Protein AF-U4QP00-F1 (afdb_monomer)

Mean predicted aligned error: 7.12 Å

Radius of gyration: 18.38 Å; Cα contacts (8 Å, |Δi|>4): 288; chains: 1; bounding box: 51×32×49 Å

Secondary structure (DSSP, 8-state):
-EEEE-SSTT-SEEEEEE--GGGSS-HHHHHTGGGS-HHHHHHHHTT-EE--SEE-TTS-SEEE-SSEEEEEE--TT--S--PPEEEEEEETTT--EEEEEEE-EESS-GGGEE--SEEEEEETTEEEEEEEETTTTEEEEEEEE--------

Structure (mmCIF, N/CA/C/O backbone):
data_AF-U4QP00-F1
#
_entry.id   AF-U4QP00-F1
#
loop_
_atom_site.group_PDB
_atom_site.id
_atom_site.type_symbol
_atom_site.label_atom_id
_atom_site.label_alt_id
_atom_site.label_comp_id
_atom_site.label_asym_id
_atom_site.label_entity_id
_atom_site.label_seq_id
_atom_site.pdbx_PDB_ins_code
_atom_site.Cartn_x
_atom_site.Cartn_y
_atom_site.Cartn_z
_atom_site.occupancy
_atom_site.B_iso_or_equiv
_atom_site.auth_seq_id
_atom_site.auth_comp_id
_atom_site.auth_asym_id
_atom_site.auth_atom_id
_atom_site.pdbx_PDB_model_num
ATOM 1 N N . MET A 1 1 ? -14.498 -0.552 4.793 1.00 82.25 1 MET A N 1
ATOM 2 C CA . MET A 1 1 ? -13.803 0.476 3.992 1.00 82.25 1 MET A CA 1
ATOM 3 C C . MET A 1 1 ? -12.432 0.720 4.599 1.00 82.25 1 MET A C 1
ATOM 5 O O . MET A 1 1 ? -12.314 0.619 5.817 1.00 82.25 1 MET A O 1
ATOM 9 N N . TYR A 1 2 ? -11.434 1.016 3.768 1.00 87.69 2 TYR A N 1
ATOM 10 C CA . TYR A 1 2 ? -10.100 1.444 4.190 1.00 87.69 2 TYR A CA 1
ATOM 11 C C . TYR A 1 2 ? -9.825 2.822 3.593 1.00 87.69 2 TYR A C 1
ATOM 13 O O . TYR A 1 2 ? -10.220 3.064 2.456 1.00 87.69 2 TYR A O 1
ATOM 21 N N . ALA A 1 3 ? -9.186 3.698 4.355 1.00 86.88 3 ALA A N 1
ATOM 22 C CA . ALA A 1 3 ? -8.764 5.015 3.902 1.00 86.88 3 ALA A CA 1
ATOM 23 C C . ALA A 1 3 ? -7.348 5.296 4.405 1.00 86.88 3 ALA A C 1
ATOM 25 O O . ALA A 1 3 ? -6.995 4.909 5.520 1.00 86.88 3 ALA A O 1
ATOM 26 N N . THR A 1 4 ? -6.545 5.969 3.592 1.00 87.50 4 THR A N 1
ATOM 27 C CA . THR A 1 4 ? -5.240 6.497 3.992 1.00 87.50 4 THR A CA 1
ATOM 28 C C . THR A 1 4 ? -5.417 7.909 4.543 1.00 87.50 4 THR A C 1
ATOM 30 O O . THR A 1 4 ? -5.981 8.768 3.871 1.00 87.50 4 THR A O 1
ATOM 33 N N . MET A 1 5 ? -4.949 8.152 5.764 1.00 88.88 5 MET A N 1
ATOM 34 C CA . MET A 1 5 ? -5.028 9.442 6.445 1.00 88.88 5 MET A CA 1
AT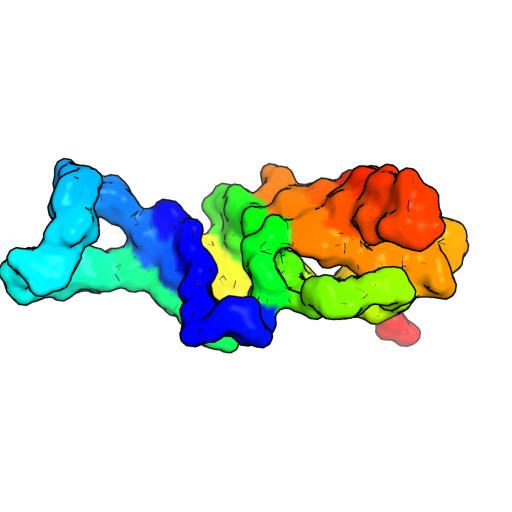OM 35 C C . MET A 1 5 ? -3.641 10.072 6.542 1.00 88.88 5 MET A C 1
ATOM 37 O O . MET A 1 5 ? -2.800 9.646 7.340 1.00 88.88 5 MET A O 1
ATOM 41 N N . TYR A 1 6 ? -3.427 11.091 5.714 1.00 87.12 6 TYR A N 1
ATOM 42 C CA . TYR A 1 6 ? -2.222 11.911 5.687 1.00 87.12 6 TYR A CA 1
ATOM 43 C C . TYR A 1 6 ? -2.416 13.156 6.554 1.00 87.12 6 TYR A C 1
ATOM 45 O O . TYR A 1 6 ? -3.495 13.744 6.569 1.00 87.12 6 TYR A O 1
ATOM 53 N N . LYS A 1 7 ? -1.359 13.581 7.254 1.00 87.00 7 LYS A N 1
ATOM 54 C CA . LYS A 1 7 ? -1.360 14.858 7.992 1.00 87.00 7 LYS A CA 1
ATOM 55 C C . LYS A 1 7 ? -1.233 16.066 7.050 1.00 87.00 7 LYS A C 1
ATOM 57 O O . LYS A 1 7 ? -1.686 17.151 7.386 1.00 87.00 7 LYS A O 1
ATOM 62 N N . SER A 1 8 ? -0.597 15.875 5.895 1.00 84.50 8 SER A N 1
ATOM 63 C CA . SER A 1 8 ? -0.352 16.883 4.859 1.00 84.50 8 SER A CA 1
ATOM 64 C C . SER A 1 8 ? -0.282 16.191 3.492 1.00 84.50 8 SER A C 1
ATOM 66 O O . SER A 1 8 ? 0.214 15.061 3.440 1.00 84.50 8 SER A O 1
ATOM 68 N N . PRO A 1 9 ? -0.718 16.835 2.391 1.00 76.06 9 PRO A N 1
ATOM 69 C CA . PRO A 1 9 ? -0.605 16.281 1.036 1.00 76.06 9 PRO A CA 1
ATOM 70 C C . PRO A 1 9 ? 0.846 16.044 0.585 1.00 76.06 9 PRO A C 1
ATOM 72 O O . PRO A 1 9 ? 1.079 15.313 -0.371 1.00 76.06 9 PRO A O 1
ATOM 75 N N . HIS A 1 10 ? 1.829 16.634 1.272 1.00 77.81 10 HIS A N 1
ATOM 76 C CA . HIS A 1 10 ? 3.252 16.456 0.968 1.00 77.81 10 HIS A CA 1
ATOM 77 C C . HIS A 1 10 ? 3.899 15.287 1.728 1.00 77.81 10 HIS A C 1
ATOM 79 O O . HIS A 1 10 ? 5.075 14.992 1.523 1.00 77.8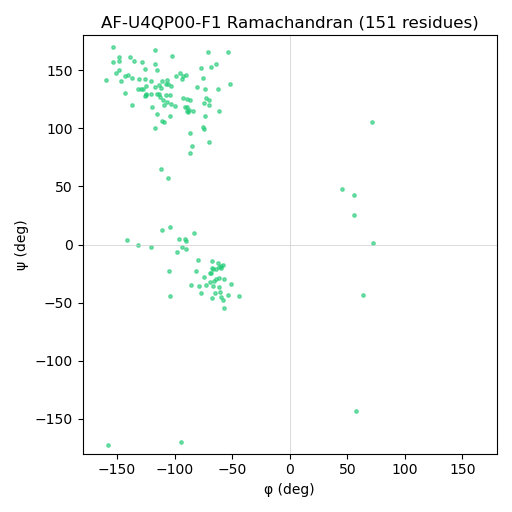1 10 HIS A O 1
ATOM 85 N N . ASN A 1 11 ? 3.165 14.613 2.620 1.00 83.75 11 ASN A N 1
ATOM 86 C CA . ASN A 1 11 ? 3.720 13.512 3.398 1.00 83.75 11 ASN A CA 1
ATOM 87 C C . ASN A 1 11 ? 3.742 12.215 2.588 1.00 83.75 11 ASN A C 1
ATOM 89 O O . ASN A 1 11 ? 2.737 11.795 2.034 1.00 83.75 11 ASN A O 1
ATOM 93 N N . THR A 1 12 ? 4.854 11.489 2.662 1.00 83.50 12 THR A N 1
ATOM 94 C CA . THR A 1 12 ? 4.991 10.132 2.098 1.00 83.50 12 THR A CA 1
ATOM 95 C C . THR A 1 12 ? 4.611 9.029 3.092 1.00 83.50 12 THR A C 1
ATOM 97 O O . THR A 1 12 ? 4.736 7.832 2.808 1.00 83.50 12 THR A O 1
ATOM 100 N N . ARG A 1 13 ? 4.156 9.423 4.287 1.00 89.06 13 ARG A N 1
ATOM 101 C CA . ARG A 1 13 ? 3.736 8.543 5.378 1.00 89.06 13 ARG A CA 1
ATOM 102 C C . ARG A 1 13 ? 2.327 8.898 5.839 1.00 89.06 13 ARG A C 1
ATOM 104 O O . ARG A 1 13 ? 1.970 10.074 5.918 1.00 89.06 13 ARG A O 1
ATOM 111 N N . ALA A 1 14 ? 1.553 7.877 6.178 1.00 89.75 14 ALA A N 1
ATOM 112 C CA . ALA A 1 14 ? 0.175 8.015 6.624 1.00 89.75 14 ALA A CA 1
ATOM 113 C C . ALA A 1 14 ? -0.244 6.850 7.528 1.00 89.75 14 ALA A C 1
ATOM 115 O O . ALA A 1 14 ? 0.454 5.842 7.665 1.00 89.75 14 ALA A O 1
ATOM 116 N N . HIS A 1 15 ? -1.412 7.005 8.146 1.00 92.12 15 HIS A N 1
ATOM 117 C CA . HIS A 1 15 ? -2.123 5.900 8.776 1.00 92.12 15 HIS A CA 1
ATOM 118 C C . HIS A 1 15 ? -3.111 5.281 7.791 1.00 92.12 15 HIS A C 1
ATOM 120 O O . HIS A 1 15 ? -3.755 5.984 7.019 1.00 92.12 15 HIS A O 1
ATOM 126 N N . ILE A 1 16 ? -3.301 3.970 7.867 1.00 91.00 16 ILE A N 1
ATOM 127 C CA . ILE A 1 16 ? -4.452 3.294 7.277 1.00 91.00 16 ILE A CA 1
ATOM 128 C C . ILE A 1 16 ? -5.519 3.199 8.352 1.00 91.00 16 ILE A C 1
ATOM 130 O O . ILE A 1 16 ? -5.283 2.654 9.432 1.00 91.00 16 ILE A O 1
ATOM 134 N N . VAL A 1 17 ? -6.709 3.682 8.029 1.00 90.00 17 VAL A N 1
ATOM 135 C CA . VAL A 1 17 ? -7.875 3.616 8.897 1.00 90.00 17 VAL A CA 1
ATOM 136 C C . VAL A 1 17 ? -8.907 2.683 8.288 1.00 90.00 17 VAL A C 1
ATOM 138 O O . VAL A 1 17 ? -9.285 2.811 7.124 1.00 90.00 17 VAL A O 1
ATOM 141 N N . ALA A 1 18 ? -9.357 1.708 9.075 1.00 89.94 18 ALA A N 1
ATOM 142 C CA . ALA A 1 18 ? -10.397 0.773 8.675 1.00 89.94 18 ALA A CA 1
ATOM 143 C C . ALA A 1 18 ? -11.711 1.083 9.387 1.00 89.94 18 ALA A C 1
ATOM 145 O O . ALA A 1 18 ? -11.804 1.006 10.614 1.00 89.94 18 ALA A O 1
ATOM 146 N N . TYR A 1 19 ? -12.749 1.316 8.587 1.00 83.69 19 TYR A N 1
ATOM 147 C CA . TYR A 1 19 ? -14.115 1.521 9.049 1.00 83.69 19 TYR A CA 1
ATOM 148 C C . TYR A 1 19 ? -14.960 0.274 8.797 1.00 83.69 19 TYR A C 1
ATOM 150 O O . TYR A 1 19 ? -15.054 -0.234 7.668 1.00 83.69 19 TYR A O 1
ATOM 158 N N . LYS A 1 20 ? -15.642 -0.191 9.847 1.00 81.25 20 LYS A N 1
ATOM 159 C CA . LYS A 1 20 ? -16.706 -1.195 9.743 1.00 81.25 20 LYS A CA 1
ATOM 160 C C . LYS A 1 20 ? -18.038 -0.500 9.463 1.00 81.25 20 LYS A C 1
ATOM 162 O O . LYS A 1 20 ? -18.856 -0.356 10.362 1.00 81.25 20 LYS A O 1
ATOM 167 N N . LEU A 1 21 ? -18.253 -0.104 8.206 1.00 76.44 21 LEU A N 1
ATOM 168 C CA . LEU A 1 21 ? -19.470 0.610 7.791 1.00 76.44 21 LEU A CA 1
ATOM 169 C C . LEU A 1 21 ? -20.762 -0.159 8.099 1.00 76.44 21 LEU A C 1
ATOM 171 O O . LEU A 1 21 ? -21.759 0.464 8.419 1.00 76.44 21 LEU A O 1
ATOM 175 N N . LYS A 1 22 ? -20.734 -1.500 8.115 1.00 77.75 22 LYS A N 1
ATOM 176 C CA . LYS A 1 22 ? -21.897 -2.322 8.503 1.00 77.75 22 LYS A CA 1
ATOM 177 C C . LYS A 1 22 ? -22.407 -2.075 9.932 1.00 77.75 22 LYS A C 1
ATOM 179 O O . LYS A 1 22 ? -23.523 -2.448 10.252 1.00 77.75 22 LYS A O 1
ATOM 184 N N . ASN A 1 23 ? -21.571 -1.499 10.797 1.00 75.50 23 ASN A N 1
ATOM 185 C CA . ASN A 1 23 ? -21.939 -1.154 12.170 1.00 75.50 23 ASN A CA 1
ATOM 186 C C . ASN A 1 23 ? -22.433 0.297 12.284 1.00 75.50 23 ASN A C 1
ATOM 188 O O . ASN A 1 23 ? -22.763 0.742 13.382 1.00 75.50 23 ASN A O 1
ATOM 192 N N . VAL A 1 24 ? -22.433 1.046 11.179 1.00 74.25 24 VAL A N 1
ATOM 193 C CA . VAL A 1 24 ? -23.022 2.377 11.098 1.00 74.25 24 VAL A CA 1
ATOM 194 C C . VAL A 1 24 ? -24.494 2.173 10.739 1.00 74.25 24 VAL A C 1
ATOM 196 O O . VAL A 1 24 ? -24.767 1.668 9.652 1.00 74.25 24 VAL A O 1
ATOM 199 N N . PRO A 1 25 ? -25.448 2.546 11.611 1.00 76.56 25 PRO A N 1
ATOM 200 C CA . PRO A 1 25 ? -26.862 2.240 11.381 1.00 76.56 25 PRO A CA 1
ATOM 201 C C . PRO A 1 25 ? -27.419 2.879 10.101 1.00 76.56 25 PRO A C 1
ATOM 203 O O . PRO A 1 25 ? -28.345 2.353 9.497 1.00 76.56 25 PRO A O 1
ATOM 206 N N . ASN A 1 26 ? -26.861 4.023 9.690 1.00 80.50 26 ASN A N 1
ATOM 207 C CA . ASN A 1 26 ? -27.262 4.767 8.500 1.00 80.50 26 ASN A CA 1
ATOM 208 C C . ASN A 1 26 ? -26.127 5.711 8.050 1.00 80.50 26 ASN A C 1
ATOM 210 O O . ASN A 1 26 ? -25.495 6.354 8.888 1.00 80.50 26 ASN A O 1
ATOM 214 N N . ARG A 1 27 ? -25.904 5.859 6.735 1.00 75.38 27 ARG A N 1
ATOM 215 C CA . ARG A 1 27 ? -24.925 6.793 6.143 1.00 75.38 27 ARG A CA 1
ATOM 216 C C . ARG A 1 27 ? -25.041 8.239 6.656 1.00 75.38 27 ARG A C 1
ATOM 218 O O . ARG A 1 27 ? -24.017 8.891 6.832 1.00 75.38 27 ARG A O 1
ATOM 225 N N . TYR A 1 28 ? -26.249 8.723 6.964 1.00 80.81 28 TYR A N 1
ATOM 226 C CA . TYR A 1 28 ? -26.457 10.092 7.468 1.00 80.81 28 TYR A CA 1
ATOM 227 C C . TYR A 1 28 ? -25.916 10.300 8.891 1.00 80.81 28 TYR A C 1
ATOM 229 O O . TYR A 1 28 ? -25.550 11.413 9.254 1.00 80.81 28 TYR A O 1
ATOM 237 N N . ILE A 1 29 ? -25.802 9.238 9.697 1.00 76.75 29 ILE A N 1
ATOM 238 C CA . ILE A 1 29 ? -25.216 9.319 11.047 1.00 76.75 29 ILE A CA 1
ATOM 239 C C . ILE A 1 29 ? -23.724 9.645 10.961 1.00 76.75 29 ILE A C 1
ATOM 241 O O . ILE A 1 29 ? -23.214 10.404 11.778 1.00 76.75 29 ILE A O 1
ATOM 245 N N . MET A 1 30 ? -23.023 9.130 9.946 1.00 69.56 30 MET A N 1
ATOM 246 C CA . MET A 1 30 ? -21.609 9.450 9.750 1.00 69.56 30 MET A CA 1
ATOM 247 C C . MET A 1 30 ? -21.368 10.919 9.401 1.00 69.56 30 MET A C 1
ATOM 249 O O . MET A 1 30 ? -20.354 11.471 9.813 1.00 69.56 30 MET A O 1
ATOM 253 N N . GLN A 1 31 ? -22.307 11.574 8.715 1.00 76.56 31 GLN A N 1
ATOM 254 C CA . GLN A 1 31 ? -22.234 13.017 8.458 1.00 76.56 31 GLN A CA 1
ATOM 255 C C . GLN A 1 31 ? -22.383 13.840 9.743 1.00 76.56 31 GLN A C 1
ATOM 257 O O . GLN A 1 31 ? -21.961 14.989 9.787 1.00 76.56 31 GLN A O 1
ATOM 262 N N . LYS A 1 32 ? -22.957 13.243 10.797 1.00 80.38 32 LYS A N 1
ATOM 263 C CA . LYS A 1 32 ? -23.199 13.879 12.091 1.00 80.38 32 LYS A CA 1
ATOM 264 C C . LYS A 1 32 ? -22.220 13.459 13.186 1.00 80.38 32 LYS A C 1
ATOM 266 O O . LYS A 1 32 ? -22.496 13.710 14.352 1.00 80.38 32 LYS A O 1
ATOM 271 N N . LEU A 1 33 ? -21.092 12.832 12.831 1.00 73.19 33 LEU A N 1
ATOM 272 C CA . LEU A 1 33 ? -20.068 12.355 13.774 1.00 73.19 33 LEU A CA 1
ATOM 273 C C . LEU A 1 33 ? -19.720 13.360 14.896 1.00 73.19 33 LEU A C 1
ATOM 275 O O . LEU A 1 33 ? -19.679 12.919 16.045 1.00 73.19 33 LEU A O 1
ATOM 279 N N . PRO A 1 34 ? -19.534 14.671 14.620 1.00 76.56 34 PRO A N 1
ATOM 280 C CA . PRO A 1 34 ? -19.244 15.667 15.657 1.00 76.56 34 PRO A CA 1
ATOM 281 C C . PRO A 1 34 ? -20.386 15.923 16.653 1.00 76.56 34 PRO A C 1
ATOM 283 O O . PRO A 1 34 ? -20.137 16.423 17.743 1.00 76.56 34 PRO A O 1
ATOM 286 N N . TRP A 1 35 ? -21.629 15.590 16.293 1.00 85.19 35 TRP A N 1
ATOM 287 C CA . TRP A 1 35 ? -22.841 15.882 17.072 1.00 85.19 35 TRP A CA 1
ATOM 288 C C . TRP A 1 35 ? -23.490 14.624 17.664 1.00 85.19 35 TRP A C 1
ATOM 290 O O . TRP A 1 35 ? -24.639 14.662 18.104 1.00 85.19 35 TRP A O 1
ATOM 300 N N . LEU A 1 36 ? -22.794 13.482 17.646 1.00 85.62 36 LEU A N 1
ATOM 301 C CA . LEU A 1 36 ? -23.307 12.261 18.261 1.00 85.62 36 LEU A CA 1
ATOM 302 C C . LEU A 1 36 ? -23.201 12.330 19.789 1.00 85.62 36 LEU A C 1
ATOM 304 O O . LEU A 1 36 ? -22.181 12.791 20.306 1.00 85.62 36 LEU A O 1
ATOM 308 N N . PRO A 1 37 ? -24.182 11.775 20.528 1.00 90.12 37 PRO A N 1
ATOM 309 C CA . PRO A 1 37 ? -24.024 11.535 21.954 1.00 90.12 37 PRO A CA 1
ATOM 310 C C . PRO A 1 37 ? -22.734 10.759 22.235 1.00 90.12 37 PRO A C 1
ATOM 312 O O . PRO A 1 37 ? -22.417 9.788 21.539 1.00 90.12 37 PRO A O 1
ATOM 315 N N . TRP A 1 38 ? -22.007 11.147 23.283 1.00 88.38 38 TRP A N 1
ATOM 316 C CA . TRP A 1 38 ? -20.663 10.631 23.566 1.00 88.38 38 TRP A CA 1
ATOM 317 C C . TRP A 1 38 ? -20.583 9.097 23.628 1.00 88.38 38 TRP A C 1
ATOM 319 O O . TRP A 1 38 ? -19.699 8.484 23.028 1.00 88.38 38 TRP A O 1
ATOM 329 N N . GLY A 1 39 ? -21.549 8.442 24.280 1.00 89.00 39 GLY A N 1
ATOM 330 C CA . GLY A 1 39 ? -21.609 6.976 24.350 1.00 89.00 39 GLY A CA 1
ATOM 331 C C . GLY A 1 39 ? -21.817 6.298 22.987 1.00 89.00 39 GLY A C 1
ATOM 332 O O . GLY A 1 39 ? -21.342 5.188 22.748 1.00 89.00 39 GLY A O 1
ATOM 333 N N . GLN A 1 40 ? -22.500 6.967 22.055 1.00 86.31 40 GLN A N 1
ATOM 334 C CA . GLN A 1 40 ? -22.674 6.471 20.691 1.00 86.31 40 GLN A CA 1
ATOM 335 C C . GLN A 1 40 ? -21.406 6.688 19.863 1.00 86.31 40 GLN A C 1
ATOM 337 O O . GLN A 1 40 ? -20.985 5.774 19.150 1.00 86.31 40 GLN A O 1
ATOM 342 N N . PHE A 1 41 ? -20.772 7.855 20.002 1.00 85.12 41 PHE A N 1
ATOM 343 C CA . P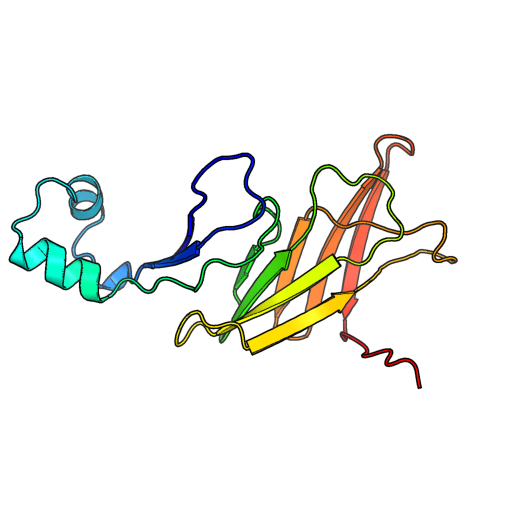HE A 1 41 ? -19.488 8.157 19.377 1.00 85.12 41 PHE A CA 1
ATOM 344 C C . PHE A 1 41 ? -18.410 7.145 19.788 1.00 85.12 41 PHE A C 1
ATOM 346 O O . PHE A 1 41 ? -17.835 6.485 18.924 1.00 85.12 41 PHE A O 1
ATOM 353 N N . THR A 1 42 ? -18.188 6.947 21.090 1.00 87.00 42 THR A N 1
ATOM 354 C CA . THR A 1 42 ? -17.158 6.027 21.610 1.00 87.00 42 THR A CA 1
ATOM 355 C C . THR A 1 42 ? -17.399 4.586 21.164 1.00 87.00 42 THR A C 1
ATOM 357 O O . THR A 1 42 ? -16.469 3.904 20.726 1.00 87.00 42 THR A O 1
ATOM 360 N N . ARG A 1 43 ? -18.656 4.123 21.168 1.00 86.12 43 ARG A N 1
ATOM 361 C CA . ARG A 1 43 ? -19.023 2.796 20.654 1.00 86.12 43 ARG A CA 1
ATOM 362 C C . ARG A 1 43 ? -18.670 2.632 19.176 1.00 86.12 43 ARG A C 1
ATOM 364 O O . ARG A 1 43 ? -18.116 1.594 18.807 1.00 86.12 43 ARG A O 1
ATOM 371 N N . LEU A 1 44 ? -18.967 3.622 18.333 1.00 82.38 44 LEU A N 1
ATOM 372 C CA . LEU A 1 44 ? -18.618 3.588 16.908 1.00 82.38 44 LEU A CA 1
ATOM 373 C C . LEU A 1 44 ? -17.096 3.664 16.705 1.00 82.38 44 LEU A C 1
ATOM 375 O O . LEU A 1 44 ? -16.537 2.846 15.968 1.00 82.38 44 LEU A O 1
ATOM 379 N N . ALA A 1 45 ? -16.424 4.576 17.412 1.00 82.56 45 ALA A N 1
ATOM 380 C CA . ALA A 1 45 ? -14.979 4.772 17.354 1.00 82.56 45 ALA A CA 1
ATOM 381 C C . ALA A 1 45 ? -14.198 3.524 17.796 1.00 82.56 45 ALA A C 1
ATOM 383 O O . ALA A 1 45 ? -13.212 3.169 17.158 1.00 82.56 45 ALA A O 1
ATOM 384 N N . SER A 1 46 ? -14.689 2.774 18.792 1.00 85.75 46 SER A N 1
ATOM 385 C CA . SER A 1 46 ? -14.059 1.530 19.278 1.00 85.75 46 SER A CA 1
ATOM 386 C C . SER A 1 46 ? -13.887 0.444 18.207 1.00 85.75 46 SER A C 1
ATOM 388 O O . SER A 1 46 ? -13.147 -0.524 18.390 1.00 85.75 46 SER A O 1
ATOM 390 N N . LYS A 1 47 ? -14.616 0.549 17.088 1.00 84.75 47 LYS A N 1
ATOM 391 C CA . LYS A 1 47 ? -14.556 -0.405 15.974 1.00 84.75 47 LYS A CA 1
ATOM 392 C C . LYS A 1 47 ? -13.647 0.064 14.839 1.00 84.75 47 LYS A C 1
ATOM 394 O O . LYS A 1 47 ? -13.432 -0.717 13.905 1.00 84.75 47 LYS A O 1
ATOM 399 N N . ILE A 1 48 ? -13.132 1.291 14.918 1.00 86.69 48 ILE A N 1
ATOM 400 C CA . ILE A 1 48 ? -12.131 1.829 14.004 1.00 86.69 48 ILE A CA 1
ATOM 401 C C . ILE A 1 48 ? -10.792 1.175 14.335 1.00 86.69 48 ILE A C 1
ATOM 403 O O . ILE A 1 48 ? -10.412 1.048 15.496 1.00 86.69 48 ILE A O 1
ATOM 407 N N . LYS A 1 49 ? -10.076 0.731 13.303 1.00 91.31 49 LYS A N 1
ATOM 408 C CA . LYS A 1 49 ? -8.688 0.282 13.444 1.00 91.31 49 LYS A CA 1
ATOM 409 C C . LYS A 1 49 ? -7.791 1.284 12.751 1.00 91.31 49 LYS A C 1
ATOM 411 O O . LYS A 1 49 ? -8.137 1.737 11.663 1.00 91.31 49 LYS A O 1
ATOM 416 N N . ILE A 1 50 ? -6.647 1.566 13.357 1.00 91.38 50 ILE A N 1
ATOM 417 C CA . ILE A 1 50 ? -5.646 2.493 12.836 1.00 91.38 50 ILE A CA 1
ATOM 418 C C . ILE A 1 50 ? -4.324 1.725 12.762 1.00 91.38 50 ILE A C 1
ATOM 420 O O . ILE A 1 50 ? -3.945 1.060 13.726 1.00 91.38 50 ILE A O 1
ATOM 424 N N . SER A 1 51 ? -3.658 1.744 11.607 1.00 92.44 51 SER A N 1
ATOM 425 C CA . SER A 1 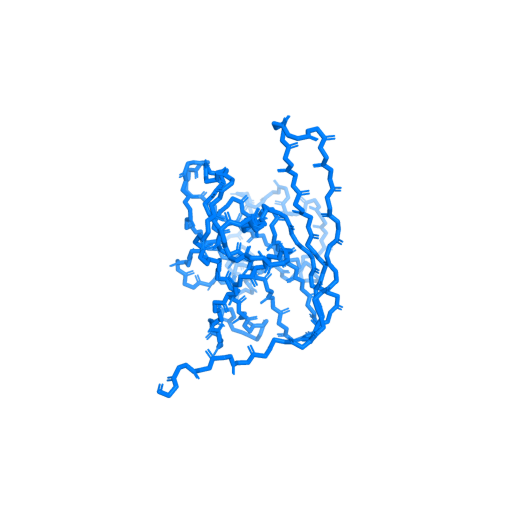51 ? -2.314 1.174 11.466 1.00 92.44 51 SER A CA 1
ATOM 426 C C . SER A 1 51 ? -1.278 2.030 12.201 1.00 92.44 51 SER A C 1
ATOM 428 O O . SER A 1 51 ? -1.536 3.206 12.472 1.00 92.44 51 SER A O 1
ATOM 430 N N . PRO A 1 52 ? -0.054 1.526 12.425 1.00 91.38 52 PRO A N 1
ATOM 431 C CA . PRO A 1 52 ? 1.088 2.395 12.697 1.00 91.38 52 PRO A CA 1
ATOM 432 C C . PRO A 1 52 ? 1.266 3.459 11.602 1.00 91.38 52 PRO A C 1
ATOM 434 O O . PRO A 1 52 ? 0.696 3.351 10.510 1.00 91.38 52 PRO A O 1
ATOM 437 N N . TYR A 1 53 ? 2.078 4.476 11.885 1.00 91.50 53 TYR A N 1
ATOM 438 C CA . TYR A 1 53 ? 2.437 5.499 10.906 1.00 91.50 53 TYR A CA 1
ATOM 439 C C . TYR A 1 53 ? 3.456 4.932 9.912 1.00 91.50 53 TYR A C 1
ATOM 441 O O . TYR A 1 53 ? 4.642 4.797 10.227 1.00 91.50 53 TYR A O 1
ATOM 449 N N . ILE A 1 54 ? 2.995 4.563 8.719 1.00 89.50 54 ILE A N 1
ATOM 450 C CA . ILE A 1 54 ? 3.764 3.778 7.743 1.00 89.50 54 ILE A CA 1
ATOM 451 C C . ILE A 1 54 ? 4.000 4.571 6.459 1.00 89.50 54 ILE A C 1
ATOM 453 O O . ILE A 1 54 ? 3.263 5.504 6.147 1.00 89.50 54 ILE A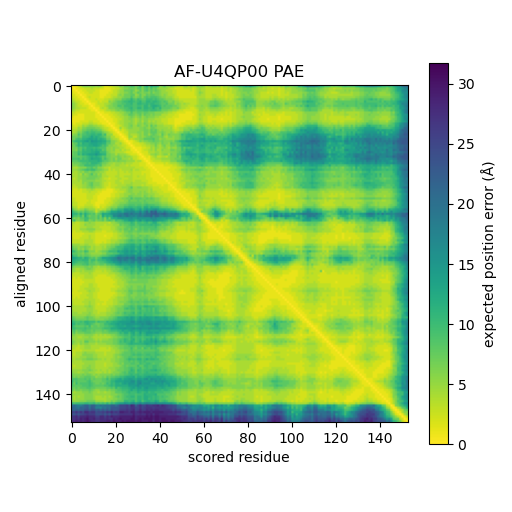 O 1
ATOM 457 N N . LYS A 1 55 ? 5.055 4.220 5.721 1.00 87.31 55 LYS A N 1
ATOM 458 C CA . LYS A 1 55 ? 5.345 4.810 4.409 1.00 87.31 55 LYS A CA 1
ATOM 459 C C . LYS A 1 55 ? 4.330 4.273 3.397 1.00 87.31 55 LYS A C 1
ATOM 461 O O . LYS A 1 55 ? 4.155 3.068 3.296 1.00 87.31 55 LYS A O 1
ATOM 466 N N . LEU A 1 56 ? 3.645 5.164 2.687 1.00 82.44 56 LEU A N 1
ATOM 467 C CA . LEU A 1 56 ? 2.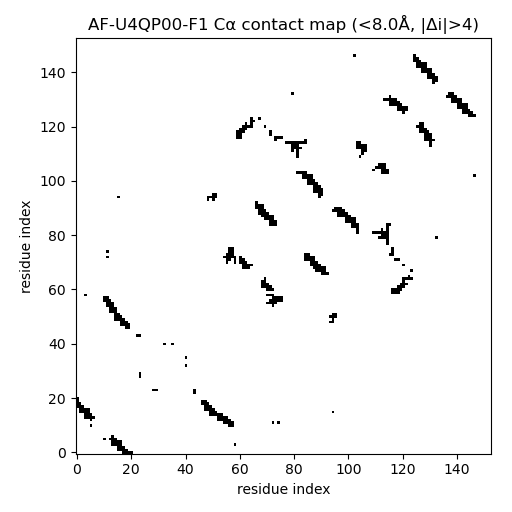602 4.821 1.708 1.00 82.44 56 LEU A CA 1
ATOM 468 C C . LEU A 1 56 ? 2.782 5.552 0.372 1.00 82.44 56 LEU A C 1
ATOM 470 O O . LEU A 1 56 ? 1.974 5.369 -0.535 1.00 82.44 56 LEU A O 1
ATOM 474 N N . GLY A 1 57 ? 3.818 6.391 0.254 1.00 77.69 57 GLY A N 1
ATOM 475 C CA . GLY A 1 57 ? 3.980 7.268 -0.903 1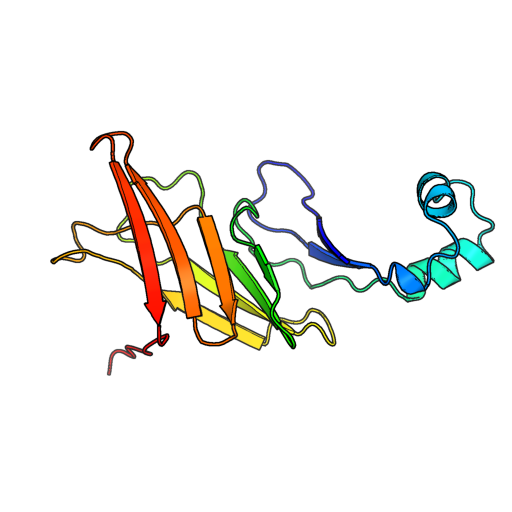.00 77.69 57 GLY A CA 1
ATOM 476 C C . GLY A 1 57 ? 2.760 8.168 -1.078 1.00 77.69 57 GLY A C 1
ATOM 477 O O . GLY A 1 57 ? 2.132 8.558 -0.090 1.00 77.69 57 GLY A O 1
ATOM 478 N N . HIS A 1 58 ? 2.379 8.423 -2.328 1.00 68.44 58 HIS A N 1
ATOM 479 C CA . HIS A 1 58 ? 1.209 9.243 -2.679 1.00 68.44 58 HIS A CA 1
ATOM 480 C C . HIS A 1 58 ? -0.133 8.506 -2.672 1.00 68.44 58 HIS A C 1
ATOM 482 O O . HIS A 1 58 ? -1.147 9.049 -3.102 1.00 68.44 58 HIS A O 1
ATOM 488 N N . GLY A 1 59 ? -0.170 7.269 -2.170 1.00 58.25 59 GLY A N 1
ATOM 489 C CA . GLY A 1 59 ? -1.423 6.565 -1.876 1.00 58.25 59 GLY A CA 1
ATOM 490 C C . GLY A 1 59 ? -2.215 6.084 -3.097 1.00 58.25 59 GLY A C 1
ATOM 491 O O . GLY A 1 59 ? -3.265 5.470 -2.927 1.00 58.25 59 GLY A O 1
ATOM 492 N N . GLN A 1 60 ? -1.719 6.304 -4.318 1.00 64.19 60 GLN A N 1
ATOM 493 C CA . GLN A 1 60 ? -2.405 5.918 -5.559 1.00 64.19 60 GLN A CA 1
ATOM 494 C C . GLN A 1 60 ? -2.258 4.424 -5.906 1.00 64.19 60 GLN A C 1
ATOM 496 O O . GLN A 1 60 ? -3.007 3.897 -6.725 1.00 64.19 60 GLN A O 1
ATOM 501 N N . ALA A 1 61 ? -1.344 3.712 -5.244 1.00 73.75 61 ALA A N 1
ATOM 502 C CA . ALA A 1 61 ? -1.107 2.282 -5.427 1.00 73.75 61 ALA A CA 1
ATOM 503 C C . ALA A 1 61 ? -1.530 1.490 -4.179 1.00 73.75 61 ALA A C 1
ATOM 505 O O . ALA A 1 61 ? -0.702 0.912 -3.472 1.00 73.75 61 ALA A O 1
ATOM 506 N N . PHE A 1 62 ? -2.831 1.512 -3.884 1.00 81.62 62 PHE A N 1
ATOM 507 C CA . PHE A 1 62 ? -3.438 0.863 -2.722 1.00 81.62 62 PHE A CA 1
ATOM 508 C C . PHE A 1 62 ? -4.474 -0.169 -3.172 1.00 81.62 62 PHE A C 1
ATOM 510 O O . PHE A 1 62 ? -5.345 0.116 -3.992 1.00 81.62 62 PHE A O 1
ATOM 517 N N . SER A 1 63 ? -4.404 -1.395 -2.662 1.00 86.62 63 SER A N 1
ATOM 518 C CA . SER A 1 63 ? -5.343 -2.464 -3.027 1.00 86.62 63 SER A CA 1
ATOM 519 C C . SER A 1 63 ? -5.581 -3.424 -1.875 1.00 86.62 63 SER A C 1
ATOM 521 O O . SER A 1 63 ? -4.819 -3.476 -0.913 1.00 86.62 63 SER A O 1
ATOM 523 N N . ALA A 1 64 ? -6.672 -4.180 -1.943 1.00 88.44 64 ALA A N 1
ATOM 524 C CA . ALA A 1 64 ? -7.089 -5.039 -0.848 1.00 88.44 64 ALA A CA 1
ATOM 525 C C . ALA A 1 64 ? -7.548 -6.404 -1.367 1.00 88.44 64 ALA A C 1
ATOM 527 O O . ALA A 1 64 ? -8.530 -6.492 -2.094 1.00 88.44 64 ALA A O 1
ATOM 528 N N . THR A 1 65 ? -6.886 -7.468 -0.920 1.00 89.81 65 THR A N 1
ATOM 529 C CA . THR A 1 65 ? -7.251 -8.867 -1.201 1.00 89.81 65 THR A CA 1
ATOM 530 C C . THR A 1 65 ? -8.108 -9.423 -0.067 1.00 89.81 65 THR A C 1
ATOM 532 O O . THR A 1 65 ? -8.533 -8.679 0.815 1.00 89.81 65 THR A O 1
ATOM 535 N N . HIS A 1 66 ? -8.389 -10.726 -0.019 1.00 89.38 66 HIS A N 1
ATOM 536 C CA . HIS A 1 66 ? -9.211 -11.286 1.058 1.00 89.38 66 HIS A CA 1
ATOM 537 C C . HIS A 1 66 ? -8.630 -11.017 2.464 1.00 89.38 66 HIS A C 1
ATOM 539 O O . HIS A 1 66 ? -9.345 -10.536 3.348 1.00 89.38 66 HIS A O 1
ATOM 545 N N . LYS A 1 67 ? -7.326 -11.258 2.668 1.00 92.81 67 LYS A N 1
ATOM 546 C CA . LYS A 1 67 ? -6.672 -11.186 3.992 1.00 92.81 67 LYS A CA 1
ATOM 547 C C . LYS A 1 67 ? -5.813 -9.940 4.193 1.00 92.81 67 LYS A C 1
ATOM 549 O O . LYS A 1 67 ? -5.591 -9.536 5.341 1.00 92.81 67 LYS A O 1
ATOM 554 N N . TYR A 1 68 ? -5.361 -9.321 3.108 1.00 93.88 68 TYR A N 1
ATOM 555 C CA . TYR A 1 68 ? -4.329 -8.297 3.166 1.00 93.88 68 TYR A CA 1
ATOM 556 C C . TYR A 1 68 ? -4.733 -7.021 2.440 1.00 93.88 68 TYR A C 1
ATOM 558 O O . TYR A 1 68 ? -5.622 -6.989 1.591 1.00 93.88 68 TYR A O 1
ATOM 566 N N . ILE A 1 69 ? -4.085 -5.946 2.850 1.00 92.81 69 ILE A N 1
ATOM 567 C CA . ILE A 1 69 ? -3.988 -4.690 2.129 1.00 92.81 69 ILE A CA 1
ATOM 568 C C . ILE A 1 69 ? -2.567 -4.639 1.586 1.00 92.81 69 ILE A C 1
ATOM 570 O O . ILE A 1 69 ? -1.633 -4.984 2.308 1.00 92.81 69 ILE A O 1
ATOM 574 N N . TYR A 1 70 ? -2.416 -4.196 0.350 1.00 91.81 70 TYR A N 1
ATOM 575 C CA . TYR A 1 70 ? -1.126 -3.942 -0.261 1.00 91.81 70 TYR A CA 1
ATOM 576 C C . TYR A 1 70 ? -1.016 -2.466 -0.599 1.00 91.81 70 TYR A C 1
ATOM 578 O O . TYR A 1 70 ? -1.962 -1.871 -1.122 1.00 91.81 70 TYR A O 1
ATOM 586 N N . ALA A 1 71 ? 0.138 -1.895 -0.287 1.00 89.81 71 ALA A N 1
ATOM 587 C CA . ALA A 1 71 ? 0.490 -0.542 -0.671 1.00 89.81 71 ALA A CA 1
ATOM 588 C C . ALA A 1 71 ? 1.863 -0.553 -1.333 1.00 89.81 71 ALA A C 1
ATOM 590 O O . ALA A 1 71 ? 2.788 -1.167 -0.796 1.00 89.81 71 ALA A O 1
ATOM 591 N N . ILE A 1 72 ? 1.994 0.133 -2.467 1.00 88.31 72 ILE A N 1
ATOM 592 C CA . ILE A 1 72 ? 3.312 0.456 -3.014 1.00 88.31 72 ILE A CA 1
ATOM 593 C C . ILE A 1 72 ? 3.762 1.776 -2.408 1.00 88.31 72 ILE A C 1
ATOM 595 O O . ILE A 1 72 ? 3.162 2.824 -2.636 1.00 88.31 72 ILE A O 1
ATOM 599 N N . ALA A 1 73 ? 4.821 1.708 -1.614 1.00 85.50 73 ALA A N 1
ATOM 600 C CA . ALA A 1 73 ? 5.475 2.862 -1.041 1.00 85.50 73 ALA A CA 1
ATOM 601 C C . ALA A 1 73 ? 6.509 3.394 -2.040 1.00 85.50 73 ALA A C 1
ATOM 603 O O . ALA A 1 73 ? 7.644 2.918 -2.101 1.00 85.50 73 ALA A O 1
ATOM 604 N N . ASN A 1 74 ? 6.099 4.396 -2.814 1.00 80.31 74 ASN A N 1
ATOM 605 C CA . ASN A 1 74 ? 6.927 5.065 -3.811 1.00 80.31 74 ASN A CA 1
ATOM 606 C C . ASN A 1 74 ? 7.139 6.552 -3.486 1.00 80.31 74 ASN A C 1
ATOM 608 O O . ASN A 1 74 ? 6.480 7.128 -2.618 1.00 80.31 74 ASN A O 1
ATOM 612 N N . ASP A 1 75 ? 8.087 7.167 -4.182 1.00 79.94 75 ASP A N 1
ATOM 613 C CA . ASP A 1 75 ? 8.243 8.613 -4.247 1.00 79.94 75 ASP A CA 1
ATOM 614 C C . ASP A 1 75 ? 7.721 9.105 -5.599 1.00 79.94 75 ASP A C 1
ATOM 616 O O . ASP A 1 75 ? 8.293 8.844 -6.654 1.00 79.94 75 ASP A O 1
ATOM 620 N N . HIS A 1 76 ? 6.605 9.821 -5.566 1.00 73.25 76 HIS A N 1
ATOM 621 C CA . HIS A 1 76 ? 5.963 10.375 -6.753 1.00 73.25 76 HIS A CA 1
ATOM 622 C C . HIS A 1 76 ? 6.819 11.386 -7.535 1.00 73.25 76 HIS A C 1
ATOM 624 O O . HIS A 1 76 ? 6.510 11.654 -8.697 1.00 73.25 76 HIS A O 1
ATOM 630 N N . LEU A 1 77 ? 7.853 11.970 -6.918 1.00 75.12 77 LEU A N 1
ATOM 631 C CA . LEU A 1 77 ? 8.749 12.919 -7.581 1.00 75.12 77 LEU A CA 1
ATOM 632 C C . LEU A 1 77 ? 9.816 12.211 -8.414 1.00 75.12 77 LEU A C 1
ATOM 634 O O . LEU A 1 77 ? 10.349 12.802 -9.355 1.00 75.12 77 LEU A O 1
ATOM 638 N N . LEU A 1 78 ? 10.112 10.947 -8.102 1.00 72.38 78 LEU A N 1
ATOM 639 C CA . LEU A 1 78 ? 11.078 10.163 -8.853 1.00 72.38 78 LEU A CA 1
ATOM 640 C C . LEU A 1 78 ? 10.491 9.765 -10.202 1.00 72.38 78 LEU A C 1
ATOM 642 O O . LEU A 1 78 ? 9.603 8.924 -10.300 1.00 72.38 78 LEU A O 1
ATOM 646 N N . ARG A 1 79 ? 11.037 10.350 -11.264 1.00 67.56 79 ARG A N 1
ATOM 647 C CA . ARG A 1 79 ? 10.744 9.980 -12.649 1.00 67.56 79 ARG A CA 1
ATOM 648 C C . ARG A 1 79 ? 11.957 9.261 -13.211 1.00 67.56 79 ARG A C 1
ATOM 650 O O . ARG A 1 79 ? 13.075 9.711 -12.993 1.00 67.56 79 ARG A O 1
ATOM 657 N N . HIS A 1 80 ? 11.748 8.186 -13.970 1.00 68.88 80 HIS A N 1
ATOM 658 C CA . HIS A 1 80 ? 12.846 7.507 -14.673 1.00 68.88 80 HIS A CA 1
ATOM 659 C C . HIS A 1 80 ? 13.998 7.049 -13.758 1.00 68.88 80 HIS A C 1
ATOM 661 O O . HIS A 1 80 ? 15.169 7.192 -14.100 1.00 68.88 80 HIS A O 1
ATOM 667 N N . SER A 1 81 ? 13.665 6.493 -12.592 1.00 73.94 81 SER A N 1
ATOM 668 C CA . SER A 1 81 ? 14.656 6.002 -11.633 1.00 73.94 81 SER A CA 1
ATOM 669 C C . SER A 1 81 ? 14.921 4.500 -11.794 1.00 73.94 81 SER A C 1
ATOM 671 O O . SER A 1 81 ? 14.022 3.730 -12.130 1.00 73.94 81 SER A O 1
ATOM 673 N N . SER A 1 82 ? 16.160 4.082 -11.522 1.00 76.38 82 SER A N 1
ATOM 674 C CA . SER A 1 82 ? 16.558 2.674 -11.356 1.00 76.38 82 SER A CA 1
ATOM 675 C C . SER A 1 82 ? 16.465 2.202 -9.896 1.00 76.38 82 SER A C 1
ATOM 677 O O . SER A 1 82 ? 16.889 1.086 -9.564 1.00 76.38 82 SER A O 1
ATOM 679 N N . GLN A 1 83 ? 15.957 3.055 -9.000 1.00 82.19 83 GLN A N 1
ATOM 680 C CA . GLN A 1 83 ? 15.718 2.723 -7.598 1.00 82.19 83 GLN A CA 1
ATOM 681 C C . GLN A 1 83 ? 14.589 1.702 -7.452 1.00 82.19 83 GLN A C 1
ATOM 683 O O . GLN A 1 83 ? 13.700 1.629 -8.293 1.00 82.19 83 GLN A O 1
ATOM 688 N N . SER A 1 84 ? 14.646 0.920 -6.374 1.00 84.06 84 SER A N 1
ATOM 689 C CA . SER A 1 84 ? 13.575 -0.011 -6.019 1.00 84.06 84 SER A CA 1
ATOM 690 C C . SER A 1 84 ? 12.394 0.712 -5.386 1.00 84.06 84 SER A C 1
ATOM 692 O O . SER A 1 84 ? 12.564 1.698 -4.663 1.00 84.06 84 SER A O 1
ATOM 694 N N . GLU A 1 85 ? 11.218 0.131 -5.552 1.00 86.81 85 GLU A N 1
ATOM 695 C CA . GLU A 1 85 ? 10.015 0.444 -4.796 1.00 86.81 85 GLU A CA 1
ATOM 696 C C . GLU A 1 85 ? 9.754 -0.619 -3.730 1.00 86.81 85 GLU A C 1
ATOM 698 O O . GLU A 1 85 ? 10.277 -1.733 -3.785 1.00 86.81 85 GLU A O 1
ATOM 703 N N . GLU A 1 86 ? 8.925 -0.275 -2.747 1.00 88.50 86 GLU A N 1
ATOM 704 C CA . GLU A 1 86 ? 8.560 -1.175 -1.657 1.00 88.50 86 GLU A CA 1
ATOM 705 C C . GLU A 1 86 ? 7.087 -1.571 -1.749 1.00 88.50 86 GLU A C 1
ATOM 707 O O . GLU A 1 86 ? 6.214 -0.719 -1.900 1.00 88.50 86 GLU A O 1
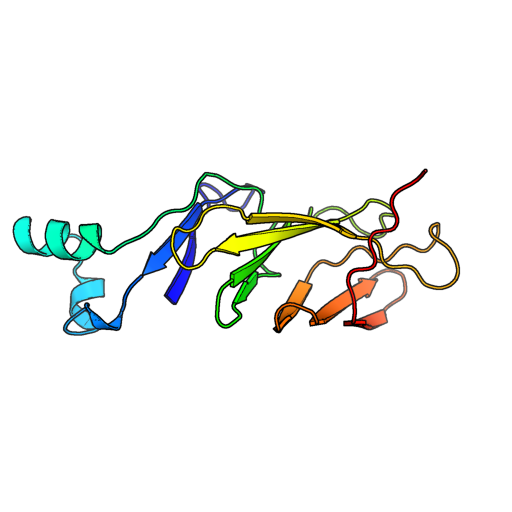ATOM 712 N N . ILE A 1 87 ? 6.794 -2.859 -1.585 1.00 89.75 87 ILE A N 1
ATOM 713 C CA . ILE A 1 87 ? 5.440 -3.383 -1.402 1.00 89.75 87 ILE A CA 1
ATOM 714 C C . ILE A 1 87 ? 5.261 -3.702 0.073 1.00 89.75 87 ILE A C 1
ATOM 716 O O . ILE A 1 87 ? 5.956 -4.555 0.623 1.00 89.75 87 ILE A O 1
ATOM 720 N N . MET A 1 88 ? 4.283 -3.064 0.706 1.00 90.94 88 MET A N 1
ATOM 721 C CA . MET A 1 88 ? 3.886 -3.362 2.076 1.00 90.94 88 MET A CA 1
ATOM 722 C C . MET A 1 88 ? 2.650 -4.248 2.088 1.00 90.94 88 MET A C 1
ATOM 724 O O . MET A 1 88 ? 1.583 -3.828 1.644 1.00 90.94 88 MET A O 1
ATOM 728 N N . GLN A 1 89 ? 2.766 -5.443 2.663 1.00 92.88 89 GLN A N 1
ATOM 729 C CA . GLN A 1 89 ? 1.620 -6.286 2.991 1.00 92.88 89 GLN A CA 1
ATOM 730 C C . GLN A 1 89 ? 1.155 -5.979 4.410 1.00 92.88 89 GLN A C 1
ATOM 732 O O . GLN A 1 89 ? 1.872 -6.218 5.382 1.00 92.88 89 GLN A O 1
ATOM 737 N N . ILE A 1 90 ? -0.075 -5.504 4.546 1.00 93.44 90 ILE A N 1
ATOM 738 C CA . ILE A 1 90 ? -0.694 -5.145 5.819 1.00 93.44 90 ILE A CA 1
ATOM 739 C C . ILE A 1 90 ? -1.857 -6.094 6.109 1.00 93.44 90 ILE A C 1
ATOM 741 O O . ILE A 1 90 ? -2.747 -6.316 5.291 1.00 93.44 90 ILE A O 1
ATOM 745 N N . SER A 1 91 ? -1.876 -6.665 7.309 1.00 94.62 91 SER A N 1
ATOM 746 C CA . SER A 1 91 ? -2.927 -7.585 7.746 1.00 94.62 91 SER A CA 1
ATOM 747 C C . SER A 1 91 ? -4.251 -6.853 7.976 1.00 94.62 91 SER A C 1
ATOM 749 O O . SER A 1 91 ? -4.339 -5.972 8.830 1.00 94.62 91 SER A O 1
ATOM 751 N N . LYS A 1 92 ? -5.343 -7.277 7.324 1.00 93.06 92 LYS A N 1
ATOM 752 C CA . LYS A 1 92 ? -6.690 -6.727 7.597 1.00 93.06 92 LYS A CA 1
ATOM 753 C C . LYS A 1 92 ? -7.183 -7.015 9.020 1.00 93.06 92 LYS A C 1
ATOM 755 O O . LYS A 1 92 ? -8.068 -6.318 9.530 1.00 93.06 92 LYS A O 1
ATOM 760 N N . LYS A 1 93 ? -6.623 -8.036 9.686 1.00 92.12 93 LYS A N 1
ATOM 761 C CA . LYS A 1 93 ? -7.005 -8.426 11.053 1.00 92.12 93 LYS A CA 1
ATOM 762 C C . LYS A 1 93 ? -6.670 -7.331 12.062 1.00 92.12 93 LYS A C 1
ATOM 764 O O . LYS A 1 93 ? -7.488 -7.063 12.936 1.00 92.12 93 LYS A O 1
ATOM 769 N N . ASN A 1 94 ? -5.515 -6.690 11.944 1.00 91.88 94 ASN A N 1
ATOM 770 C CA . ASN A 1 94 ? -4.995 -5.766 12.960 1.00 91.88 94 ASN A CA 1
ATOM 771 C C . ASN A 1 94 ? -4.293 -4.524 12.387 1.00 91.88 94 ASN A C 1
ATOM 773 O O . ASN A 1 94 ? -3.780 -3.731 13.161 1.00 91.88 94 ASN A O 1
ATOM 777 N N . LEU A 1 95 ? -4.285 -4.354 11.062 1.00 93.62 95 LEU A N 1
ATOM 778 C CA . LEU A 1 95 ? -3.604 -3.276 10.335 1.00 93.62 95 LEU A CA 1
ATOM 779 C C . LEU A 1 95 ? -2.100 -3.160 10.623 1.00 93.62 95 LEU A C 1
ATOM 781 O O . LEU A 1 95 ? -1.512 -2.098 10.451 1.00 93.62 95 LEU A O 1
ATOM 785 N N . GLN A 1 96 ? -1.474 -4.263 11.029 1.00 93.56 96 GLN A N 1
ATOM 786 C CA . GLN A 1 96 ? -0.028 -4.345 11.209 1.00 93.56 96 GLN A CA 1
ATOM 787 C C . GLN A 1 96 ? 0.645 -4.801 9.915 1.00 93.56 96 GLN A C 1
ATOM 789 O O . GLN A 1 96 ? 0.086 -5.631 9.182 1.00 93.56 96 GLN A O 1
ATOM 794 N N . ILE A 1 97 ? 1.850 -4.288 9.659 1.00 92.44 97 ILE A N 1
ATOM 795 C CA . ILE A 1 97 ? 2.703 -4.767 8.568 1.00 92.44 97 ILE A CA 1
ATOM 796 C C . ILE A 1 97 ? 3.050 -6.234 8.839 1.00 92.44 97 ILE A C 1
ATOM 798 O O . ILE A 1 97 ? 3.388 -6.620 9.958 1.00 92.44 97 ILE A O 1
ATOM 802 N N . LYS A 1 98 ? 2.919 -7.064 7.808 1.00 93.81 98 LYS A N 1
ATOM 803 C CA . LYS A 1 98 ? 3.279 -8.481 7.832 1.00 93.81 98 LYS A CA 1
ATOM 804 C C . LYS A 1 98 ? 4.575 -8.751 7.098 1.00 93.81 98 LYS A C 1
ATOM 806 O O . LYS A 1 98 ? 5.384 -9.527 7.594 1.00 93.81 98 LYS A O 1
ATOM 811 N N . ARG A 1 99 ? 4.737 -8.147 5.925 1.00 92.06 99 ARG A N 1
ATOM 812 C CA . ARG A 1 99 ? 5.911 -8.295 5.069 1.00 92.06 99 ARG A CA 1
ATOM 813 C C . ARG A 1 99 ? 6.144 -7.001 4.309 1.00 92.06 99 ARG A C 1
ATOM 815 O O . ARG A 1 99 ? 5.192 -6.275 4.015 1.00 92.06 99 ARG A O 1
ATOM 822 N N . ILE A 1 100 ? 7.408 -6.751 4.008 1.00 90.19 100 ILE A N 1
ATOM 823 C CA . ILE A 1 100 ? 7.847 -5.708 3.092 1.00 90.19 100 ILE A CA 1
ATOM 824 C C . ILE A 1 100 ? 8.711 -6.407 2.052 1.00 90.19 100 ILE A C 1
ATOM 826 O O . ILE A 1 100 ? 9.604 -7.171 2.416 1.00 90.19 100 ILE A O 1
ATOM 830 N N . TRP A 1 101 ? 8.430 -6.161 0.781 1.00 88.50 101 TRP A N 1
ATOM 831 C CA . TRP A 1 101 ? 9.303 -6.562 -0.316 1.00 88.50 101 TRP A CA 1
ATOM 832 C C . TRP A 1 101 ? 9.821 -5.324 -1.012 1.00 88.50 101 TRP A C 1
ATOM 834 O O . TRP A 1 101 ? 9.117 -4.319 -1.080 1.00 88.50 101 TRP A O 1
ATOM 844 N N . THR A 1 102 ? 11.018 -5.418 -1.566 1.00 87.25 102 THR A N 1
ATOM 845 C CA . THR A 1 102 ? 11.479 -4.486 -2.586 1.00 87.25 102 THR A CA 1
ATOM 846 C C . THR A 1 102 ? 11.286 -5.125 -3.951 1.00 87.25 102 THR A C 1
ATOM 848 O O . THR A 1 102 ? 11.408 -6.342 -4.099 1.00 87.25 102 THR A O 1
ATOM 851 N N . PHE A 1 103 ? 10.960 -4.324 -4.957 1.00 85.44 103 PHE A N 1
ATOM 852 C CA . PHE A 1 103 ? 10.906 -4.796 -6.333 1.00 85.44 103 PHE A CA 1
ATOM 853 C C . PHE A 1 103 ? 11.503 -3.761 -7.278 1.00 85.44 103 PHE A C 1
ATOM 855 O O . PHE A 1 103 ? 11.678 -2.597 -6.922 1.00 85.44 103 PHE A O 1
ATOM 862 N N . LYS A 1 104 ? 11.861 -4.233 -8.469 1.00 87.25 104 LYS A N 1
ATOM 863 C CA . LYS A 1 104 ? 12.298 -3.428 -9.603 1.00 87.25 104 LYS A CA 1
ATOM 864 C C . LYS A 1 104 ? 11.750 -4.064 -10.866 1.00 87.25 104 LYS A C 1
ATOM 866 O O . LYS A 1 104 ? 11.694 -5.288 -10.966 1.00 87.25 104 LYS A O 1
ATOM 871 N N . ILE A 1 105 ? 11.396 -3.236 -11.836 1.00 86.12 105 ILE A N 1
ATOM 872 C CA . ILE A 1 105 ? 10.971 -3.681 -13.161 1.00 86.12 105 ILE A CA 1
ATOM 873 C C . ILE A 1 105 ? 11.864 -2.989 -14.184 1.00 86.12 105 ILE A C 1
ATOM 875 O O . ILE A 1 105 ? 12.154 -1.799 -14.067 1.00 86.12 105 ILE A O 1
ATOM 879 N N . TRP A 1 106 ? 12.328 -3.729 -15.184 1.00 86.00 106 TRP A N 1
ATOM 880 C CA . TRP A 1 106 ? 13.093 -3.175 -16.294 1.00 86.00 106 TRP A CA 1
ATOM 881 C C . TRP A 1 106 ? 12.830 -3.961 -17.570 1.00 86.00 106 TRP A C 1
ATOM 883 O O . TRP A 1 106 ? 12.453 -5.131 -17.537 1.00 86.00 106 TRP A O 1
ATOM 893 N N . ASN A 1 107 ? 13.075 -3.317 -18.708 1.00 82.25 107 ASN A N 1
ATOM 894 C CA . ASN A 1 107 ? 13.072 -3.982 -20.002 1.00 82.25 107 ASN A CA 1
ATOM 895 C C . ASN A 1 107 ? 14.512 -4.053 -20.522 1.00 82.25 107 ASN A C 1
ATOM 897 O O . ASN A 1 107 ? 15.156 -3.021 -20.694 1.00 82.25 107 ASN A O 1
ATOM 901 N N . LYS A 1 108 ? 15.022 -5.267 -20.757 1.00 84.06 108 LYS A N 1
ATOM 902 C CA . LYS A 1 108 ? 16.404 -5.588 -21.176 1.00 84.06 108 LYS A CA 1
ATOM 903 C C . LYS A 1 108 ? 17.516 -5.228 -20.175 1.00 84.06 108 LYS A C 1
ATOM 905 O O . LYS A 1 108 ? 18.415 -6.036 -19.984 1.00 84.06 108 LYS A O 1
ATOM 910 N N . SER A 1 109 ? 17.488 -4.055 -19.537 1.00 83.38 109 SER A N 1
ATOM 911 C CA . SER A 1 109 ? 18.564 -3.578 -18.653 1.00 83.38 109 SER A CA 1
ATOM 912 C C . SER A 1 109 ? 18.047 -2.744 -17.485 1.00 83.38 109 SER A C 1
ATOM 914 O O . SER A 1 109 ? 17.213 -1.865 -17.677 1.00 83.38 109 SER A O 1
ATOM 916 N N . ALA A 1 110 ? 18.637 -2.923 -16.299 1.00 78.81 110 ALA A N 1
ATOM 917 C CA . ALA A 1 110 ? 18.349 -2.119 -15.107 1.00 78.81 110 ALA A CA 1
ATOM 918 C C . ALA A 1 110 ? 18.634 -0.610 -15.282 1.00 78.81 110 ALA A C 1
ATOM 920 O O . ALA A 1 110 ? 18.105 0.204 -14.525 1.00 78.81 110 ALA A O 1
ATOM 921 N N . LYS A 1 111 ? 19.442 -0.222 -16.284 1.00 78.88 111 LYS A N 1
ATOM 922 C CA . LYS A 1 111 ? 19.643 1.189 -16.660 1.00 78.88 111 LYS A CA 1
ATOM 923 C C . LYS A 1 111 ? 18.381 1.818 -17.270 1.00 78.88 111 LYS A C 1
ATOM 925 O O . LYS A 1 111 ? 18.213 3.027 -17.180 1.00 78.88 111 LYS A O 1
ATOM 930 N N . ASP A 1 112 ? 17.490 1.011 -17.850 1.00 79.31 112 ASP A N 1
ATOM 931 C CA . ASP A 1 112 ? 16.164 1.417 -18.338 1.00 79.31 112 ASP A CA 1
ATOM 932 C C . ASP A 1 112 ? 15.077 0.907 -17.373 1.00 79.31 112 ASP A C 1
ATOM 934 O O . ASP A 1 112 ? 14.183 0.140 -17.737 1.00 79.31 112 ASP A O 1
ATOM 938 N N . GLY A 1 113 ? 15.195 1.309 -16.104 1.00 84.12 113 GLY A N 1
ATOM 939 C CA . GLY A 1 113 ? 14.249 0.963 -15.044 1.00 84.12 113 GLY A CA 1
ATOM 940 C C . GLY A 1 113 ? 12.849 1.542 -15.271 1.00 84.12 113 GLY A C 1
ATOM 941 O O . GLY A 1 113 ? 12.650 2.538 -15.975 1.00 84.12 113 GLY A O 1
ATOM 942 N N . ARG A 1 114 ? 11.852 0.891 -14.676 1.00 87.00 114 ARG A N 1
ATOM 943 C CA . ARG A 1 114 ? 10.452 1.310 -14.655 1.00 87.00 114 ARG A CA 1
ATOM 944 C C . ARG A 1 114 ? 10.060 1.577 -13.213 1.00 87.00 114 ARG A C 1
ATOM 946 O O . ARG A 1 114 ? 9.788 0.639 -12.476 1.00 87.00 114 ARG A O 1
ATOM 953 N N . TYR A 1 115 ? 10.048 2.858 -12.851 1.00 86.94 115 TYR A N 1
ATOM 954 C CA . TYR A 1 115 ? 9.561 3.315 -11.555 1.00 86.94 115 TYR A CA 1
ATOM 955 C C . TYR A 1 115 ? 8.035 3.485 -11.612 1.00 86.94 115 TYR A C 1
ATOM 957 O O . TYR A 1 115 ? 7.520 4.293 -12.390 1.00 86.94 115 TYR A O 1
ATOM 965 N N . MET A 1 116 ? 7.312 2.677 -10.848 1.00 85.31 116 MET A N 1
ATOM 966 C CA . MET A 1 116 ? 5.866 2.515 -10.899 1.00 85.31 116 MET A CA 1
ATOM 967 C C . MET A 1 116 ? 5.171 3.504 -9.966 1.00 85.31 116 MET A C 1
ATOM 969 O O . MET A 1 116 ? 5.306 3.454 -8.741 1.00 85.31 116 MET A O 1
ATOM 973 N N . HIS A 1 117 ? 4.352 4.380 -10.548 1.00 79.50 117 HIS A N 1
ATOM 974 C CA . HIS A 1 117 ? 3.562 5.341 -9.777 1.00 79.50 117 HIS A CA 1
ATOM 975 C C . HIS A 1 117 ? 2.228 4.761 -9.299 1.00 79.50 117 HIS A C 1
ATOM 977 O O . HIS A 1 117 ? 1.805 5.055 -8.183 1.00 79.50 117 HIS A O 1
ATOM 983 N N . ASN A 1 118 ? 1.612 3.889 -10.104 1.00 84.00 118 ASN A N 1
ATOM 984 C CA . ASN A 1 118 ? 0.330 3.262 -9.795 1.00 84.00 118 ASN A CA 1
ATOM 985 C C . ASN A 1 118 ? 0.399 1.748 -9.998 1.00 84.00 118 ASN A C 1
ATOM 987 O O . ASN A 1 118 ? 0.990 1.258 -10.964 1.00 84.00 118 ASN A O 1
ATOM 991 N N . ALA A 1 119 ? -0.273 1.017 -9.114 1.00 87.56 119 ALA A N 1
ATOM 992 C CA . ALA A 1 119 ? -0.473 -0.416 -9.242 1.00 87.56 119 ALA A CA 1
ATOM 993 C C . ALA A 1 119 ? -1.738 -0.865 -8.517 1.00 87.56 119 ALA A C 1
ATOM 995 O O . ALA A 1 119 ? -2.176 -0.230 -7.554 1.00 87.56 119 ALA A O 1
ATOM 996 N N . THR A 1 120 ? -2.282 -2.002 -8.940 1.00 89.50 120 THR A N 1
ATOM 997 C CA . THR A 1 120 ? -3.357 -2.682 -8.225 1.00 89.50 120 THR A CA 1
ATOM 998 C C . THR A 1 120 ? -3.075 -4.169 -8.054 1.00 89.50 120 THR A C 1
ATOM 1000 O O . THR A 1 120 ? -2.650 -4.858 -8.980 1.00 89.50 120 THR A O 1
ATOM 1003 N N . PHE A 1 121 ? -3.297 -4.659 -6.835 1.00 90.12 121 PHE A N 1
ATOM 1004 C CA . PHE A 1 121 ? -3.110 -6.061 -6.472 1.00 90.12 121 PHE A CA 1
ATOM 1005 C C . PHE A 1 121 ? -4.404 -6.821 -6.726 1.00 90.12 121 PHE A C 1
ATOM 1007 O O . PHE A 1 121 ? -5.414 -6.577 -6.064 1.00 90.12 121 PHE A O 1
ATOM 1014 N N . LEU A 1 122 ? -4.350 -7.759 -7.668 1.00 89.75 122 LEU A N 1
ATOM 1015 C CA . LEU A 1 122 ? -5.482 -8.599 -8.051 1.00 89.75 122 LEU A CA 1
ATOM 1016 C C . LEU A 1 122 ? -5.687 -9.733 -7.040 1.00 89.75 122 LEU A C 1
ATOM 1018 O O . LEU A 1 122 ? -6.812 -10.126 -6.742 1.00 89.75 122 LEU A O 1
ATOM 1022 N N . ASN A 1 123 ? -4.588 -10.255 -6.494 1.00 90.06 123 ASN A N 1
ATOM 1023 C CA . ASN A 1 123 ? -4.567 -11.232 -5.410 1.00 90.06 123 ASN A CA 1
ATOM 1024 C C . ASN A 1 123 ? -3.204 -11.193 -4.692 1.00 90.06 123 ASN A C 1
ATOM 1026 O O . ASN A 1 123 ? -2.383 -10.318 -4.952 1.00 90.06 123 ASN A O 1
ATOM 1030 N N . ASP A 1 124 ? -2.968 -12.130 -3.770 1.00 88.38 124 ASP A N 1
ATOM 1031 C CA . ASP A 1 124 ? -1.752 -12.149 -2.943 1.00 88.38 124 ASP A CA 1
ATOM 1032 C C . ASP A 1 124 ? -0.459 -12.442 -3.732 1.00 88.38 124 ASP A C 1
ATOM 1034 O O . ASP A 1 124 ? 0.631 -12.186 -3.225 1.00 88.38 124 ASP A O 1
ATOM 1038 N N . ASN A 1 125 ? -0.572 -12.926 -4.973 1.00 87.06 125 ASN A N 1
ATOM 1039 C CA . ASN A 1 125 ? 0.550 -13.358 -5.813 1.00 87.06 125 ASN A CA 1
ATOM 1040 C C . ASN A 1 125 ? 0.656 -12.591 -7.143 1.00 87.06 125 ASN A C 1
ATOM 1042 O O . ASN A 1 125 ? 1.553 -12.877 -7.941 1.00 87.06 125 ASN A O 1
ATOM 1046 N N . LYS A 1 126 ? -0.276 -11.667 -7.409 1.00 89.56 126 LYS A N 1
ATOM 1047 C CA . LYS A 1 126 ? -0.384 -10.962 -8.686 1.00 89.56 126 LYS A CA 1
ATOM 1048 C C . LYS A 1 126 ? -0.796 -9.509 -8.492 1.00 89.56 126 LYS A C 1
ATOM 1050 O O . LYS A 1 126 ? -1.817 -9.223 -7.860 1.00 89.56 126 LYS A O 1
ATOM 1055 N N . PHE A 1 127 ? -0.058 -8.608 -9.127 1.00 90.19 127 PHE A N 1
ATOM 1056 C CA . PHE A 1 127 ? -0.462 -7.218 -9.300 1.00 90.19 127 PHE A CA 1
ATOM 1057 C C . PHE A 1 127 ? -0.202 -6.752 -10.727 1.00 90.19 127 PHE A C 1
ATOM 1059 O O . PHE A 1 127 ? 0.616 -7.325 -11.443 1.00 90.19 127 PHE A O 1
ATOM 1066 N N . VAL A 1 128 ? -0.916 -5.708 -11.127 1.00 91.12 128 VAL A N 1
ATOM 1067 C CA . VAL A 1 128 ? -0.655 -4.984 -12.368 1.00 91.12 128 VAL A CA 1
ATOM 1068 C C . VAL A 1 128 ? -0.178 -3.582 -12.025 1.00 91.12 128 VAL A C 1
ATOM 1070 O O . VAL A 1 128 ? -0.717 -2.950 -11.115 1.00 91.12 128 VAL A O 1
ATOM 1073 N N . ALA A 1 129 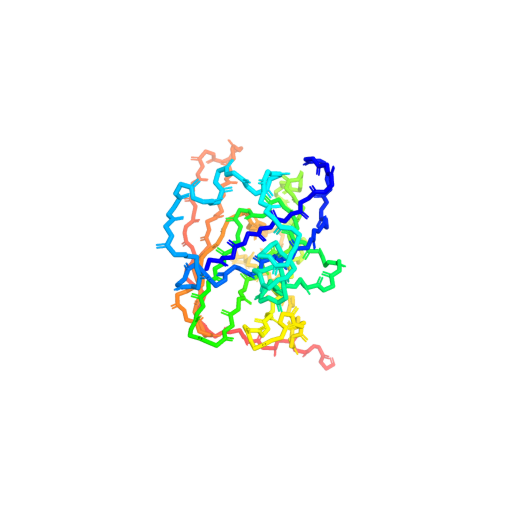? 0.843 -3.103 -12.722 1.00 89.44 129 ALA A N 1
ATOM 1074 C CA . ALA A 1 129 ? 1.406 -1.772 -12.540 1.00 89.44 129 ALA A CA 1
ATOM 1075 C C . ALA A 1 129 ? 1.442 -1.017 -13.863 1.00 89.44 129 ALA A C 1
ATOM 1077 O O . ALA A 1 129 ? 1.554 -1.618 -14.932 1.00 89.44 129 ALA A O 1
ATOM 1078 N N . VAL A 1 130 ? 1.347 0.307 -13.782 1.00 88.50 130 VAL A N 1
ATOM 1079 C CA . VAL A 1 130 ? 1.483 1.178 -14.947 1.00 88.50 130 VAL A CA 1
ATOM 1080 C C . VAL A 1 130 ? 2.711 2.054 -14.788 1.00 88.50 130 VAL A C 1
ATOM 1082 O O . VAL A 1 130 ? 2.912 2.738 -13.780 1.00 88.50 130 VAL A O 1
ATOM 1085 N N . TYR A 1 131 ? 3.515 2.040 -15.837 1.00 87.50 131 TYR A N 1
ATOM 1086 C CA . TYR A 1 131 ? 4.607 2.963 -16.031 1.00 87.50 131 TYR A CA 1
ATOM 1087 C C . TYR A 1 131 ? 4.195 4.006 -17.063 1.00 87.50 131 TYR A C 1
ATOM 1089 O O . TYR A 1 131 ? 3.632 3.675 -18.107 1.00 87.50 131 TYR A O 1
ATOM 1097 N N . HIS A 1 132 ? 4.506 5.265 -16.782 1.00 86.62 132 HIS A N 1
ATOM 1098 C CA . HIS A 1 132 ? 4.299 6.368 -17.705 1.00 86.62 132 HIS A CA 1
ATOM 1099 C C . HIS A 1 132 ? 5.616 7.112 -17.901 1.00 86.62 132 HIS A C 1
ATOM 1101 O O . HIS A 1 132 ? 6.252 7.535 -16.936 1.00 86.62 132 HIS A O 1
ATOM 1107 N N . SER A 1 133 ? 6.000 7.296 -19.161 1.00 83.38 133 SER A N 1
ATOM 1108 C CA . SER A 1 133 ? 7.100 8.168 -19.547 1.00 83.38 133 SER A CA 1
ATOM 1109 C C . SER A 1 133 ? 6.565 9.322 -20.377 1.00 83.38 133 SER A C 1
ATOM 1111 O O . SER A 1 133 ? 6.169 9.137 -21.528 1.00 83.38 133 SER A O 1
ATOM 1113 N N . SER A 1 134 ? 6.627 10.527 -19.810 1.00 80.56 134 SER A N 1
ATOM 1114 C CA . SER A 1 134 ? 6.306 11.750 -20.545 1.00 80.56 134 SER A CA 1
ATOM 1115 C C . SER A 1 134 ? 7.354 12.066 -21.613 1.00 80.56 134 SER A C 1
ATOM 1117 O O . SER A 1 134 ? 7.010 12.597 -22.656 1.00 80.56 134 SER A O 1
ATOM 1119 N N . THR A 1 135 ? 8.624 11.719 -21.375 1.00 83.94 135 THR A N 1
ATOM 1120 C CA . THR A 1 135 ? 9.735 11.967 -22.312 1.00 83.94 135 THR A CA 1
ATOM 1121 C C . THR A 1 135 ? 9.700 11.048 -23.530 1.00 83.94 135 THR A C 1
ATOM 1123 O O . THR A 1 135 ? 10.051 11.471 -24.623 1.00 83.94 135 THR A O 1
ATOM 1126 N N . LYS A 1 136 ? 9.263 9.795 -23.359 1.00 84.94 136 LYS A N 1
ATOM 1127 C CA . LYS A 1 136 ? 9.091 8.819 -24.446 1.00 84.94 136 LYS A CA 1
ATOM 1128 C C . LYS A 1 136 ? 7.644 8.760 -24.963 1.00 84.94 136 LYS A C 1
ATOM 1130 O O . LYS A 1 136 ? 7.348 7.884 -25.768 1.00 84.94 136 LYS A O 1
ATOM 1135 N N . HIS A 1 137 ? 6.754 9.631 -24.472 1.00 88.00 137 HIS A N 1
ATOM 1136 C CA . HIS A 1 137 ? 5.320 9.679 -24.798 1.00 88.00 137 HIS A CA 1
ATOM 1137 C C . HIS A 1 137 ? 4.633 8.300 -24.787 1.00 88.00 137 HIS A C 1
ATOM 1139 O O . HIS A 1 137 ? 3.925 7.936 -25.725 1.00 88.00 137 HIS A O 1
ATOM 1145 N N . ARG A 1 138 ? 4.864 7.499 -23.737 1.00 87.56 138 ARG A N 1
ATOM 1146 C CA . ARG A 1 138 ? 4.404 6.102 -23.686 1.00 87.56 138 ARG A CA 1
ATOM 1147 C C . ARG A 1 138 ? 3.880 5.689 -22.316 1.00 87.56 138 ARG A C 1
ATOM 1149 O O . ARG A 1 138 ? 4.441 6.060 -21.284 1.00 87.56 138 ARG A O 1
ATOM 1156 N N . PHE A 1 139 ? 2.867 4.825 -22.345 1.00 89.69 139 PHE A N 1
ATOM 1157 C CA . PHE A 1 139 ? 2.424 4.012 -21.217 1.00 89.69 139 PHE A CA 1
ATOM 1158 C C . PHE A 1 139 ? 2.837 2.554 -21.414 1.00 89.69 139 PHE A C 1
ATOM 1160 O O . PHE A 1 139 ? 2.787 2.030 -22.525 1.00 89.69 139 PHE A O 1
ATOM 1167 N N . GLU A 1 140 ? 3.237 1.900 -20.331 1.00 90.38 140 GLU A N 1
ATOM 1168 C CA . GLU A 1 140 ? 3.496 0.463 -20.300 1.00 90.38 140 GLU A CA 1
ATOM 1169 C C . GLU A 1 140 ? 2.707 -0.157 -19.150 1.00 90.38 140 GLU A C 1
ATOM 1171 O O . GLU A 1 140 ? 2.727 0.356 -18.029 1.00 90.38 140 GLU A O 1
ATOM 1176 N N . TYR A 1 141 ? 2.034 -1.270 -19.428 1.00 90.81 141 TYR A N 1
ATOM 1177 C CA . TYR A 1 141 ? 1.296 -2.043 -18.437 1.00 90.81 141 TYR A CA 1
ATOM 1178 C C . TYR A 1 141 ? 2.063 -3.324 -18.153 1.00 90.81 141 TYR A C 1
ATOM 1180 O O . TYR A 1 141 ? 2.436 -4.050 -19.072 1.00 90.81 141 TYR A O 1
ATOM 1188 N N . TRP A 1 142 ? 2.298 -3.584 -16.876 1.00 90.50 142 TRP A N 1
ATOM 1189 C CA . TRP A 1 142 ? 3.101 -4.703 -16.418 1.00 90.50 142 TRP A CA 1
ATOM 1190 C C . TRP A 1 142 ? 2.242 -5.606 -15.554 1.00 90.50 142 TRP A C 1
ATOM 1192 O O . TRP A 1 142 ? 1.759 -5.176 -14.508 1.00 90.50 142 TRP A O 1
ATOM 1202 N N . GLU A 1 143 ? 2.062 -6.852 -15.979 1.00 91.75 143 GLU A N 1
ATOM 1203 C CA . GLU A 1 143 ? 1.567 -7.901 -15.097 1.00 91.75 143 GLU A CA 1
ATOM 1204 C C . GLU A 1 143 ? 2.752 -8.513 -14.355 1.00 91.75 143 GLU A C 1
ATOM 1206 O O . GLU A 1 143 ? 3.711 -8.981 -14.967 1.00 91.75 143 GLU A O 1
ATOM 1211 N N . VAL A 1 144 ? 2.687 -8.505 -13.027 1.00 87.56 144 VAL A N 1
ATOM 1212 C CA . VAL A 1 144 ? 3.711 -9.098 -12.175 1.00 87.56 144 VAL A CA 1
ATOM 1213 C C . VAL A 1 144 ? 3.116 -10.325 -11.509 1.00 87.56 144 VAL A C 1
ATOM 1215 O O . VAL A 1 144 ? 2.287 -10.227 -10.601 1.00 87.56 144 VAL A O 1
ATOM 1218 N N . THR A 1 145 ? 3.540 -11.491 -11.988 1.00 79.62 145 THR A N 1
ATOM 1219 C CA . THR A 1 145 ? 3.199 -12.800 -11.434 1.00 79.62 145 THR A CA 1
ATOM 1220 C C . THR A 1 145 ? 4.439 -13.403 -10.797 1.00 79.62 145 THR A C 1
ATOM 1222 O O . THR A 1 145 ? 5.445 -13.558 -11.480 1.00 79.62 145 THR A O 1
ATOM 1225 N N . ALA A 1 146 ? 4.345 -13.767 -9.518 1.00 62.28 146 ALA A N 1
ATOM 1226 C CA . ALA A 1 146 ? 5.454 -14.231 -8.681 1.00 62.28 146 ALA A CA 1
ATOM 1227 C C . ALA A 1 146 ? 6.454 -13.122 -8.295 1.00 62.28 146 ALA A C 1
ATOM 1229 O O . ALA A 1 146 ? 7.309 -12.698 -9.068 1.00 62.28 146 ALA A O 1
ATOM 1230 N N . MET A 1 147 ? 6.376 -12.686 -7.033 1.00 57.91 147 MET A N 1
ATOM 1231 C CA . MET A 1 147 ? 7.452 -11.935 -6.384 1.00 57.91 147 MET A CA 1
ATOM 1232 C C . MET A 1 147 ? 8.628 -12.894 -6.155 1.00 57.91 147 MET A C 1
ATOM 1234 O O . MET A 1 147 ? 8.695 -13.567 -5.127 1.00 57.91 147 MET A O 1
ATOM 1238 N N . VAL A 1 148 ? 9.514 -13.019 -7.143 1.00 45.09 148 VAL A N 1
ATOM 1239 C CA . VAL A 1 148 ? 10.750 -13.797 -7.005 1.00 45.09 148 VAL A CA 1
ATOM 1240 C C . VAL A 1 148 ? 11.676 -13.049 -6.050 1.00 45.09 148 VAL A C 1
ATOM 1242 O O . VAL A 1 148 ? 12.046 -11.901 -6.291 1.00 45.09 148 VAL A O 1
ATOM 1245 N N . ILE A 1 149 ? 12.036 -13.703 -4.948 1.00 42.06 149 ILE A N 1
ATOM 1246 C CA . ILE A 1 149 ? 13.060 -13.216 -4.025 1.00 42.06 149 ILE A CA 1
ATOM 1247 C C . ILE A 1 149 ? 14.405 -13.439 -4.714 1.00 42.06 149 ILE A C 1
ATOM 1249 O O . ILE A 1 149 ? 14.932 -14.547 -4.696 1.00 42.06 149 ILE A O 1
ATOM 1253 N N . VAL A 1 150 ? 14.962 -12.397 -5.326 1.00 41.56 150 VAL A N 1
ATOM 1254 C CA . VAL A 1 150 ? 16.384 -12.401 -5.680 1.00 41.56 150 VAL A CA 1
ATOM 1255 C C . VAL A 1 150 ? 17.135 -11.931 -4.440 1.00 41.56 150 VAL A C 1
ATOM 1257 O O . VAL A 1 150 ? 17.356 -10.741 -4.235 1.00 41.56 150 VAL A O 1
ATOM 1260 N N . GLY A 1 151 ? 17.421 -12.872 -3.543 1.00 30.12 151 GLY A N 1
ATOM 1261 C CA . GLY A 1 151 ? 18.413 -12.653 -2.500 1.00 30.12 151 GLY A CA 1
ATOM 1262 C C . GLY A 1 151 ? 19.785 -12.718 -3.153 1.00 30.12 151 GLY A C 1
ATOM 1263 O O . GLY A 1 151 ? 20.105 -13.733 -3.769 1.00 30.12 151 GLY A O 1
ATOM 1264 N N . ASN A 1 152 ? 20.574 -11.650 -3.048 1.00 36.97 152 ASN A N 1
ATOM 1265 C CA . ASN A 1 152 ? 22.007 -11.769 -3.292 1.00 36.97 152 ASN A CA 1
ATOM 1266 C C . ASN A 1 152 ? 22.552 -12.746 -2.241 1.00 36.97 152 ASN A C 1
ATOM 1268 O O . ASN A 1 152 ? 22.456 -12.462 -1.045 1.00 36.97 152 ASN A O 1
ATOM 1272 N N . GLN A 1 153 ? 23.036 -13.902 -2.698 1.00 33.34 153 GLN A N 1
ATOM 1273 C CA . GLN A 1 153 ? 24.070 -14.642 -1.980 1.00 33.34 153 GLN A CA 1
ATOM 1274 C C . GLN A 1 153 ? 25.380 -13.860 -2.064 1.00 33.34 153 GLN A C 1
ATOM 1276 O O . GLN A 1 153 ? 25.597 -13.207 -3.114 1.00 33.34 153 GLN A O 1
#

Sequence (153 aa):
MYATMYKSPHNTRAHIVAYKLKNVPNRYIMQKLPWLPWGQFTRLASKIKISPYIKLGHGQAFSATHKYIYAIANDHLLRHSSQSEEIMQISKKNLQIKRIWTFKIWNKSAKDGRYMHNATFLNDNKFVAVYHSSTKHRFEYWEVTAMVIVGNQ

Nearest PDB structures (foldseek):
  6rxt-assembly1_UD  TM=4.644E-01  e=5.365E-01  Thermochaetoides thermophila
  5oql-assembly1_D  TM=4.383E-01  e=5.979E-01  Thermochaetoides thermophila DSM 1495
  2gop-assembly1_A  TM=3.546E-01  e=5.664E-01  Pyrococcus furiosus
  7r72-assembly1_p  TM=3.426E-01  e=1.276E+00  Saccharomyces cerevisiae BY4741
  6i8x-assembly2_B  TM=2.799E-01  e=1.209E+00  Ascaris suum

Foldseek 3Di:
DWDWADPDLPDQKTKIKDAPCVPVPDPVVVVCLVPDDPVVNVVRVVRMAIAPTGGQANVQAWEDAPFWIWGWRAHPVDAQDLDWIKIWTAGPVHRYTDDIDTDWDADPDSSRTFGFPYKYAPHPFWIKTWGDDPPVRDIDIDIGGGPDPPDDD

pLDDT: mean 82.79, std 11.52, range [30.12, 94.62]

Organism: NCBI:txid1226335

Solvent-accessible surface area (backbone atoms only — not comparable to full-atom values): 8962 Å² total; per-residue (Å²): 91,78,46,78,49,58,94,45,98,85,46,47,43,28,29,46,37,36,46,60,62,91,77,48,96,44,77,71,57,66,79,37,56,93,74,46,59,65,75,58,40,52,59,58,53,73,60,48,44,66,26,65,84,36,72,30,16,83,60,67,15,55,30,66,44,99,63,35,33,40,32,43,32,38,63,84,84,62,70,83,33,69,64,69,39,34,41,38,36,24,33,67,88,69,41,42,80,74,49,76,44,75,48,79,46,57,65,100,38,64,90,52,27,51,49,60,70,35,37,44,47,79,42,100,56,32,34,40,36,40,33,76,37,82,90,74,73,42,77,49,79,43,80,47,72,65,89,74,82,81,70,85,126